Protein AF-A0A348ZL41-F1 (afdb_monomer_lite)

Secondary structure (DSSP, 8-state):
--HHHHHHHHHHHHGGGHHHHHHHHHHHHHHHHHHHHHHHHHHHHHHHH-STT---HHHHHHHHHHHHHHHHHHHHHHHHHHHHHHHHHHHHHHHHHHHHHHHHHTS-HHHHHTS-TTHHHHHHHHHHHHHHHHHHHHHHHHHHHHHHHHHHHHHHHHH-HHHHHHHHHHHHHHHHH-

Sequence (178 aa):
MSSKYALKRLGQRLKKYRVLLAISIILSLVFVVATLYVPKIIGDATDHIIGKGKVEFKEVTKTAIIILVVVILACFIQWIMGVINNKITYNLIRDIRQETFCKIQMLPISYIDRHSKGELISKIITDVDQLADGLLMGFTSFFSGIMTILLTLVFMVLINWKVALVVIVLTPLSIVIA

Radius of gyration: 24.42 Å; chains: 1; bounding box: 52×40×73 Å

Structure (mmCIF, N/CA/C/O backbone):
data_AF-A0A348ZL41-F1
#
_entry.id   AF-A0A348ZL41-F1
#
loop_
_atom_site.group_PDB
_atom_site.id
_atom_site.type_symbol
_atom_site.label_atom_id
_atom_site.label_alt_id
_atom_site.label_comp_id
_atom_site.label_asym_id
_atom_site.label_entity_id
_atom_site.label_seq_id
_atom_site.pdbx_PDB_ins_code
_atom_site.Cartn_x
_atom_site.Cartn_y
_atom_site.Cartn_z
_atom_site.occupancy
_atom_site.B_iso_or_equiv
_atom_site.auth_seq_id
_atom_site.auth_comp_id
_atom_site.auth_asym_id
_atom_site.auth_atom_id
_atom_site.pdbx_PDB_model_num
ATOM 1 N N . MET A 1 1 ? -23.450 -8.340 21.871 1.00 48.66 1 MET A N 1
ATOM 2 C CA . MET A 1 1 ? -24.056 -7.375 20.918 1.00 48.66 1 MET A CA 1
ATOM 3 C C . MET A 1 1 ? -23.734 -7.836 19.504 1.00 48.66 1 MET A C 1
ATOM 5 O O . MET A 1 1 ? -22.580 -8.129 19.238 1.00 48.66 1 MET A O 1
ATOM 9 N N . SER A 1 2 ? -24.733 -7.984 18.629 1.00 43.09 2 SER A N 1
ATOM 10 C CA . SER A 1 2 ? -24.558 -8.609 17.305 1.00 43.09 2 SER A CA 1
ATOM 11 C C . SER A 1 2 ? -23.552 -7.843 16.429 1.00 43.09 2 SER A C 1
ATOM 13 O O . SER A 1 2 ? -23.656 -6.622 16.289 1.00 43.09 2 SER A O 1
ATOM 15 N N . SER A 1 3 ? -22.596 -8.568 15.836 1.00 55.22 3 SER A N 1
ATOM 16 C CA . SER A 1 3 ? -21.462 -8.053 15.043 1.00 55.22 3 SER A CA 1
ATOM 17 C C . SER A 1 3 ? -21.880 -7.030 13.966 1.00 55.22 3 SER A C 1
ATOM 19 O O . SER A 1 3 ? -21.213 -6.019 13.743 1.00 55.22 3 SER A O 1
ATOM 21 N N . LYS A 1 4 ? -23.082 -7.192 13.391 1.00 56.84 4 LYS A N 1
ATOM 22 C CA . LYS A 1 4 ? -23.676 -6.256 12.416 1.00 56.84 4 LYS A CA 1
ATOM 23 C C . LYS A 1 4 ? -23.941 -4.850 12.977 1.00 56.84 4 LYS A C 1
ATOM 25 O O . LYS A 1 4 ? -23.796 -3.868 12.251 1.00 56.84 4 LYS A O 1
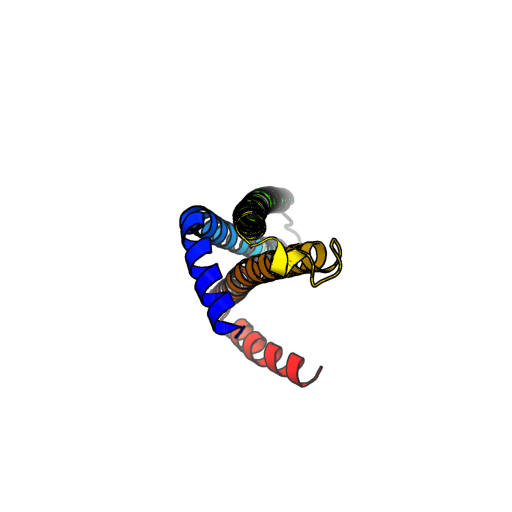ATOM 30 N N . TYR A 1 5 ? -24.313 -4.724 14.252 1.00 62.12 5 TYR A N 1
ATOM 31 C CA . TYR A 1 5 ? -24.563 -3.420 14.883 1.00 62.12 5 TYR A CA 1
ATOM 32 C C . TYR A 1 5 ? -23.260 -2.689 15.214 1.00 62.12 5 TYR A C 1
ATOM 34 O O . TYR A 1 5 ? -23.199 -1.471 15.048 1.00 62.12 5 TYR A O 1
ATOM 42 N N . ALA A 1 6 ? -22.215 -3.419 15.619 1.00 61.19 6 ALA A N 1
ATOM 43 C CA . ALA A 1 6 ? -20.882 -2.854 15.824 1.00 61.19 6 ALA A CA 1
ATOM 44 C C . ALA A 1 6 ? -20.310 -2.313 14.502 1.00 61.19 6 ALA A C 1
ATOM 46 O O . ALA A 1 6 ? -19.931 -1.144 14.436 1.00 61.19 6 ALA A O 1
ATOM 47 N N . LEU A 1 7 ? -20.390 -3.106 13.424 1.00 62.00 7 LEU A N 1
ATOM 48 C CA . LEU A 1 7 ? -19.988 -2.715 12.066 1.00 62.00 7 LEU A CA 1
ATOM 49 C C . LEU A 1 7 ? -20.736 -1.473 11.559 1.00 62.00 7 LEU A C 1
ATOM 51 O O . LEU A 1 7 ? -20.118 -0.531 11.069 1.00 62.00 7 LEU A O 1
ATOM 55 N N . LYS A 1 8 ? -22.066 -1.422 11.711 1.00 66.75 8 LYS A N 1
ATOM 56 C CA . LYS A 1 8 ? -22.875 -0.277 11.257 1.00 66.75 8 LYS A CA 1
ATOM 57 C C . LYS A 1 8 ? -22.553 1.006 12.034 1.00 66.75 8 LYS A C 1
ATOM 59 O O . LYS A 1 8 ? -22.516 2.089 11.448 1.00 66.75 8 LYS A O 1
ATOM 64 N N . ARG A 1 9 ? -22.298 0.892 13.341 1.00 65.06 9 ARG A N 1
ATOM 65 C CA . ARG A 1 9 ? -21.965 2.031 14.208 1.00 65.06 9 ARG A CA 1
ATOM 66 C C . ARG A 1 9 ? -20.543 2.538 13.952 1.00 65.06 9 ARG A C 1
ATOM 68 O O . ARG A 1 9 ? -20.351 3.747 13.894 1.00 65.06 9 ARG A O 1
ATOM 75 N N . LEU A 1 10 ? -19.584 1.642 13.710 1.00 64.38 10 LEU A N 1
ATOM 76 C CA . LEU A 1 10 ? -18.230 1.993 13.261 1.00 64.38 10 LEU A CA 1
ATOM 77 C C . LEU A 1 10 ? -18.239 2.623 11.867 1.00 64.38 10 LEU A C 1
ATOM 79 O O . LEU A 1 10 ? -17.616 3.662 11.672 1.00 64.38 10 LEU A O 1
ATOM 83 N N . GLY A 1 11 ? -19.030 2.094 10.930 1.00 64.12 11 GLY A N 1
ATOM 84 C CA . GLY A 1 11 ? -19.220 2.692 9.605 1.00 64.12 11 GLY A CA 1
ATOM 85 C C . GLY A 1 11 ? -19.751 4.130 9.667 1.00 64.12 11 GLY A C 1
ATOM 86 O O . GLY A 1 11 ? -19.292 5.000 8.931 1.00 64.12 11 GLY A O 1
ATOM 87 N N . GLN A 1 12 ? -20.660 4.430 10.602 1.00 68.81 12 GLN A N 1
ATOM 88 C CA . GLN A 1 12 ? -21.120 5.802 10.861 1.00 68.81 12 GLN A CA 1
ATOM 89 C C . GLN A 1 12 ? -20.068 6.701 11.537 1.00 68.81 12 GLN A C 1
ATOM 91 O O . GLN A 1 12 ? -20.195 7.918 11.453 1.00 68.81 12 GLN A O 1
ATOM 96 N N . ARG A 1 13 ? -19.020 6.150 12.161 1.00 64.00 13 ARG A N 1
ATOM 97 C CA . ARG A 1 13 ? -17.902 6.927 12.738 1.00 64.00 13 ARG A CA 1
ATOM 98 C C . ARG A 1 13 ? -16.772 7.153 11.751 1.00 64.00 13 ARG A C 1
ATOM 100 O O . ARG A 1 13 ? -16.271 8.269 11.647 1.00 64.00 13 ARG A O 1
ATOM 107 N N . LEU A 1 14 ? -16.473 6.150 10.928 1.00 65.00 14 LEU A N 1
ATOM 108 C CA . LEU A 1 14 ? -15.610 6.284 9.753 1.00 65.00 14 LEU A CA 1
ATOM 109 C C . LEU A 1 14 ? -16.137 7.364 8.800 1.00 65.00 14 LEU A C 1
ATOM 111 O O . LEU A 1 14 ? -15.352 8.035 8.135 1.00 65.00 14 LEU A O 1
ATOM 115 N N . LYS A 1 15 ? -17.455 7.632 8.807 1.00 65.81 15 LYS A N 1
ATOM 116 C CA . LYS A 1 15 ? -18.051 8.762 8.083 1.00 65.81 15 LYS A CA 1
ATOM 117 C C . LYS A 1 15 ? -17.415 10.124 8.407 1.00 65.81 15 LYS A C 1
ATOM 119 O O . LYS A 1 15 ? -17.396 10.962 7.507 1.00 65.81 15 LYS A O 1
ATOM 124 N N . LYS A 1 16 ? -16.908 10.342 9.627 1.00 69.31 16 LYS A N 1
ATOM 125 C CA . LYS A 1 16 ? -16.202 11.571 10.049 1.00 69.31 16 LYS A CA 1
ATOM 126 C C . LYS A 1 16 ? -14.799 11.669 9.431 1.00 69.31 16 LYS A C 1
ATOM 128 O O . LYS A 1 16 ? -14.333 12.764 9.148 1.00 69.31 16 LYS A O 1
ATOM 133 N N . TYR A 1 17 ? -14.178 10.526 9.129 1.00 68.50 17 TYR A N 1
ATOM 134 C CA . TYR A 1 17 ? -12.848 10.405 8.517 1.00 68.50 17 TYR A CA 1
ATOM 135 C C . TYR A 1 17 ? -12.903 10.071 7.016 1.00 68.50 17 TYR A C 1
ATOM 137 O O . TYR A 1 17 ? -11.889 9.706 6.426 1.00 68.50 17 TYR A O 1
ATOM 145 N N . ARG A 1 18 ? -14.071 10.229 6.369 1.00 70.56 18 ARG A N 1
ATOM 146 C CA . ARG A 1 18 ? -14.287 9.918 4.942 1.00 70.56 18 ARG A CA 1
ATOM 147 C C . ARG A 1 18 ? -13.286 10.585 4.006 1.00 70.56 18 ARG A C 1
ATOM 149 O O . ARG A 1 18 ? -12.896 9.970 3.024 1.00 70.56 18 ARG A O 1
ATOM 156 N N . VAL A 1 19 ? -12.858 11.806 4.324 1.00 73.62 19 VAL A N 1
ATOM 157 C CA . VAL A 1 19 ? -11.864 12.540 3.528 1.00 73.62 19 VAL A CA 1
ATOM 158 C C . VAL A 1 19 ? -10.491 11.873 3.621 1.00 73.62 19 VAL A C 1
ATOM 160 O O . VAL A 1 19 ? -9.870 11.630 2.595 1.00 73.62 19 VAL A O 1
ATOM 163 N N . LEU A 1 20 ? -10.039 11.499 4.824 1.00 71.69 20 LEU A N 1
ATOM 164 C CA . LEU A 1 20 ? -8.755 10.810 4.982 1.00 71.69 20 LEU A CA 1
ATOM 165 C C . LEU A 1 20 ? -8.783 9.399 4.379 1.00 71.69 20 LEU A C 1
ATOM 167 O O . LEU A 1 20 ? -7.799 8.983 3.777 1.00 71.69 20 LEU A O 1
ATOM 171 N N . LEU A 1 21 ? -9.909 8.686 4.490 1.00 72.75 21 LEU A N 1
ATOM 172 C CA . LEU A 1 21 ? -10.094 7.391 3.829 1.00 72.75 21 LEU A CA 1
ATOM 173 C C . LEU A 1 21 ? -10.044 7.526 2.304 1.00 72.75 21 LEU A C 1
ATOM 175 O O . LEU A 1 21 ? -9.347 6.757 1.656 1.00 72.75 21 LEU A O 1
ATOM 179 N N . ALA A 1 22 ? -10.728 8.520 1.731 1.00 78.38 22 ALA A N 1
ATOM 180 C CA . ALA A 1 22 ? -10.678 8.779 0.294 1.00 78.38 22 ALA A CA 1
ATOM 181 C C . ALA A 1 22 ? -9.254 9.121 -0.174 1.00 78.38 22 ALA A C 1
ATOM 183 O O . ALA A 1 22 ? -8.805 8.587 -1.182 1.00 78.38 22 ALA A O 1
ATOM 184 N N . ILE A 1 23 ? -8.517 9.941 0.585 1.00 80.69 23 ILE A N 1
ATOM 185 C CA . ILE A 1 23 ? -7.110 10.251 0.290 1.00 80.69 23 ILE A CA 1
ATOM 186 C C . ILE A 1 23 ? -6.250 8.983 0.344 1.00 80.69 23 ILE A C 1
ATOM 188 O O . ILE A 1 23 ? -5.447 8.769 -0.556 1.00 80.69 23 ILE A O 1
ATOM 192 N N . SER A 1 24 ? -6.431 8.130 1.356 1.00 77.50 24 SER A N 1
ATOM 193 C CA . SER A 1 24 ? -5.694 6.864 1.480 1.00 77.50 24 SER A CA 1
ATOM 194 C C . SER A 1 24 ? -5.973 5.918 0.306 1.00 77.50 24 SER A C 1
ATOM 196 O O . SER A 1 24 ? -5.049 5.332 -0.246 1.00 77.50 24 SER A O 1
ATOM 198 N N . ILE A 1 25 ? -7.228 5.843 -0.148 1.00 79.50 25 ILE A N 1
ATOM 199 C CA . ILE A 1 25 ? -7.630 5.061 -1.327 1.00 79.50 25 ILE A CA 1
ATOM 200 C C . ILE A 1 25 ? -7.001 5.609 -2.612 1.00 79.50 25 ILE A C 1
ATOM 202 O O . ILE A 1 25 ? -6.544 4.845 -3.456 1.00 79.50 25 ILE A O 1
ATOM 206 N N . ILE A 1 26 ? -6.972 6.930 -2.784 1.00 84.00 26 ILE A N 1
ATOM 207 C CA . ILE A 1 26 ? -6.327 7.545 -3.949 1.00 84.00 26 ILE A CA 1
ATOM 208 C C . ILE A 1 26 ? -4.820 7.275 -3.907 1.00 84.00 26 ILE A C 1
ATOM 210 O O . ILE A 1 26 ? -4.243 6.887 -4.920 1.00 84.00 26 ILE A O 1
ATOM 214 N N . LEU A 1 27 ? -4.184 7.417 -2.740 1.00 81.56 27 LEU A N 1
ATOM 215 C CA . LEU A 1 27 ? -2.765 7.105 -2.573 1.00 81.56 27 LEU A CA 1
ATOM 216 C C . LEU A 1 27 ? -2.459 5.634 -2.847 1.00 81.56 27 LEU A C 1
ATOM 218 O O . LEU A 1 27 ? -1.454 5.351 -3.493 1.00 81.56 27 LEU A O 1
ATOM 222 N N . SER A 1 28 ? -3.311 4.710 -2.396 1.00 81.50 28 SER A N 1
ATOM 223 C CA . SER A 1 28 ? -3.121 3.282 -2.654 1.00 81.50 28 SER A CA 1
ATOM 224 C C . SER A 1 28 ? -3.221 2.973 -4.144 1.00 81.50 28 SER A C 1
ATOM 226 O O . SER A 1 28 ? -2.412 2.209 -4.661 1.00 81.50 28 SER A O 1
ATOM 228 N N . LEU A 1 29 ? -4.129 3.640 -4.858 1.00 84.00 29 LEU A N 1
ATOM 229 C CA . LEU A 1 29 ? -4.250 3.545 -6.309 1.00 84.00 29 LEU A CA 1
ATOM 230 C C . LEU A 1 29 ? -2.948 3.989 -6.995 1.00 84.00 29 LEU A C 1
A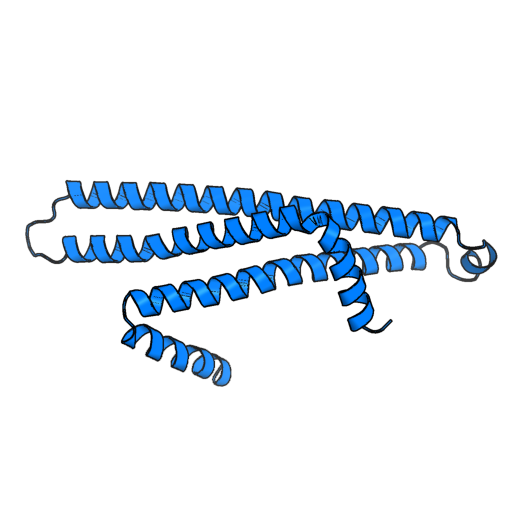TOM 232 O O . LEU A 1 29 ? -2.376 3.231 -7.776 1.00 84.00 29 LEU A O 1
ATOM 236 N N . VAL A 1 30 ? -2.436 5.179 -6.660 1.00 85.19 30 VAL A N 1
ATOM 237 C CA . VAL A 1 30 ? -1.181 5.697 -7.237 1.00 85.19 30 VAL A CA 1
ATOM 238 C C . VAL A 1 30 ? 0.004 4.796 -6.882 1.00 85.19 30 VAL A C 1
ATOM 240 O O . VAL A 1 30 ? 0.836 4.516 -7.741 1.00 85.19 30 VAL A O 1
ATOM 243 N N . PHE A 1 31 ? 0.066 4.298 -5.645 1.00 85.88 31 PHE A N 1
ATOM 244 C CA . PHE A 1 31 ? 1.105 3.374 -5.200 1.00 85.88 31 PHE A CA 1
ATOM 245 C C . PHE A 1 31 ? 1.101 2.075 -6.009 1.00 85.88 31 PHE A C 1
ATOM 247 O O . PHE A 1 31 ? 2.142 1.678 -6.522 1.00 85.88 31 PHE A O 1
ATOM 254 N N . VAL A 1 32 ? -0.061 1.433 -6.162 1.00 83.50 32 VAL A N 1
ATOM 255 C CA . VAL A 1 32 ? -0.191 0.179 -6.917 1.00 83.50 32 VAL A CA 1
ATOM 256 C C . VAL A 1 32 ? 0.163 0.387 -8.391 1.00 83.50 32 VAL A C 1
ATOM 258 O O . VAL A 1 32 ? 0.856 -0.435 -8.981 1.00 83.50 32 VAL A O 1
ATOM 261 N N . VAL A 1 33 ? -0.250 1.506 -8.992 1.00 84.19 33 VAL A N 1
ATOM 262 C CA . VAL A 1 33 ? 0.152 1.847 -10.366 1.00 84.19 33 VAL A CA 1
ATOM 263 C C . VAL A 1 33 ? 1.668 2.024 -10.465 1.00 84.19 33 VAL A C 1
ATOM 265 O O . VAL A 1 33 ? 2.279 1.492 -11.387 1.00 84.19 33 VAL A O 1
ATOM 268 N N . ALA A 1 34 ? 2.289 2.729 -9.515 1.00 83.12 34 ALA A N 1
ATOM 269 C CA . ALA A 1 34 ? 3.734 2.946 -9.504 1.00 83.12 34 ALA A CA 1
ATOM 270 C C . ALA A 1 34 ? 4.513 1.629 -9.366 1.00 83.12 34 ALA A C 1
ATOM 272 O O . ALA A 1 34 ? 5.489 1.419 -10.086 1.00 83.12 34 ALA A O 1
ATOM 273 N N . THR A 1 35 ? 4.067 0.714 -8.499 1.00 81.19 35 THR A N 1
ATOM 274 C CA . THR A 1 35 ? 4.720 -0.590 -8.315 1.00 81.19 35 THR A CA 1
ATOM 275 C C . THR A 1 35 ? 4.513 -1.525 -9.503 1.00 81.19 35 THR A C 1
ATOM 277 O O . THR A 1 35 ? 5.432 -2.268 -9.836 1.00 81.19 35 THR A O 1
ATOM 280 N N . LEU A 1 36 ? 3.370 -1.455 -10.194 1.00 82.69 36 LEU A N 1
ATOM 281 C CA . LEU A 1 36 ? 3.118 -2.197 -11.439 1.00 82.69 36 LEU 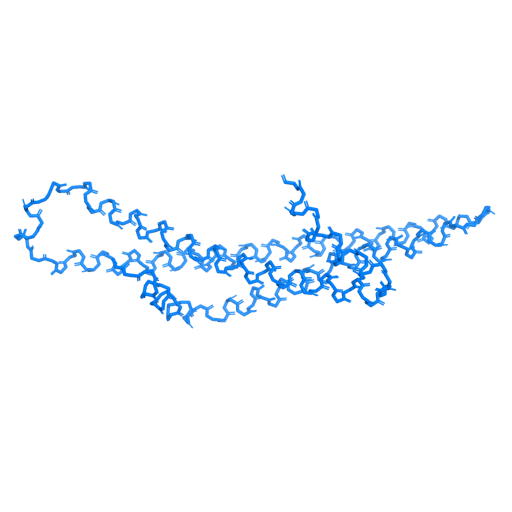A CA 1
ATOM 282 C C . LEU A 1 36 ? 3.873 -1.622 -12.645 1.00 82.69 36 LEU A C 1
ATOM 284 O O . LEU A 1 36 ? 4.144 -2.341 -13.606 1.00 82.69 36 LEU A O 1
ATOM 288 N N . TYR A 1 37 ? 4.256 -0.347 -12.603 1.00 81.38 37 TYR A N 1
ATOM 289 C CA . TYR A 1 37 ? 5.048 0.275 -13.662 1.00 81.38 37 TYR A CA 1
ATOM 290 C C . TYR A 1 37 ? 6.499 -0.235 -13.684 1.00 81.38 37 TYR A C 1
ATOM 292 O O . TYR A 1 37 ? 7.093 -0.363 -14.753 1.00 81.38 37 TYR A O 1
ATOM 300 N N . VAL A 1 38 ? 7.054 -0.595 -12.520 1.00 77.31 38 VAL A N 1
ATOM 301 C CA . VAL A 1 38 ? 8.414 -1.146 -12.381 1.00 77.31 38 VAL A CA 1
ATOM 302 C C . VAL A 1 38 ? 8.641 -2.403 -13.242 1.00 77.31 38 VAL A C 1
ATOM 304 O O . VAL A 1 38 ? 9.556 -2.377 -14.064 1.00 77.31 38 VAL A O 1
ATOM 307 N N . PRO A 1 39 ? 7.839 -3.485 -13.139 1.00 77.00 39 PRO A N 1
ATOM 308 C CA . PRO A 1 39 ? 8.036 -4.682 -13.957 1.00 77.00 39 PRO A CA 1
ATOM 309 C C . PRO A 1 39 ? 7.833 -4.430 -15.454 1.00 77.00 39 PRO A C 1
ATOM 311 O O . PRO A 1 39 ? 8.489 -5.085 -16.259 1.00 77.00 39 PRO A O 1
ATOM 314 N N . LYS A 1 40 ? 7.001 -3.452 -15.845 1.00 79.00 40 LYS A N 1
ATOM 315 C CA . LYS A 1 40 ? 6.881 -3.041 -17.251 1.00 79.00 40 LYS A CA 1
ATOM 316 C C . LYS A 1 40 ? 8.188 -2.431 -17.769 1.00 79.00 40 LYS A C 1
ATOM 318 O O . LYS A 1 40 ? 8.677 -2.865 -18.804 1.00 79.00 40 LYS A O 1
ATOM 323 N N . ILE A 1 41 ? 8.783 -1.494 -17.022 1.00 73.94 41 ILE A N 1
ATOM 324 C CA . ILE A 1 41 ? 10.076 -0.889 -17.390 1.00 73.94 41 ILE A CA 1
ATOM 325 C C . ILE A 1 41 ? 11.181 -1.952 -17.440 1.00 73.94 41 ILE A C 1
ATOM 327 O O . ILE A 1 41 ? 12.048 -1.894 -18.303 1.00 73.94 41 ILE A O 1
ATOM 331 N N . ILE A 1 42 ? 11.158 -2.930 -16.529 1.00 75.31 42 ILE A N 1
ATOM 332 C CA . ILE A 1 42 ? 12.114 -4.047 -16.542 1.00 75.31 42 ILE A CA 1
ATOM 333 C C . ILE A 1 42 ? 11.934 -4.909 -17.801 1.00 75.31 42 ILE A C 1
ATOM 335 O O . ILE A 1 42 ? 12.933 -5.308 -18.399 1.00 75.31 42 ILE A O 1
ATOM 339 N N . GLY A 1 43 ? 10.693 -5.168 -18.226 1.00 71.81 43 GLY A N 1
ATOM 340 C CA . GLY A 1 43 ? 10.399 -5.824 -19.504 1.00 71.81 43 GLY A CA 1
ATOM 341 C C . GLY A 1 43 ? 11.004 -5.062 -20.683 1.00 71.81 43 GLY A C 1
ATOM 342 O O . GLY A 1 43 ? 11.831 -5.618 -21.403 1.00 71.81 43 GLY A O 1
ATOM 343 N N . ASP A 1 44 ? 10.704 -3.763 -20.787 1.00 71.31 44 ASP A N 1
ATOM 344 C CA . ASP A 1 44 ? 11.244 -2.891 -21.838 1.00 71.31 44 ASP A CA 1
ATOM 345 C C . ASP A 1 44 ? 12.788 -2.845 -21.802 1.00 71.31 44 ASP A C 1
ATOM 347 O O . ASP A 1 44 ? 13.446 -2.860 -22.841 1.00 71.31 44 ASP A O 1
ATOM 351 N N . ALA A 1 45 ? 13.398 -2.825 -20.610 1.00 67.81 45 ALA A N 1
ATOM 352 C CA . ALA A 1 45 ? 14.852 -2.859 -20.440 1.00 67.81 45 ALA A CA 1
ATOM 353 C C . ALA A 1 45 ? 15.461 -4.175 -20.937 1.00 67.81 45 ALA A C 1
ATOM 355 O O . ALA A 1 45 ? 16.539 -4.179 -21.530 1.00 67.81 45 ALA A O 1
ATOM 356 N N . THR A 1 46 ? 14.774 -5.290 -20.688 1.00 67.38 46 THR A N 1
ATOM 357 C CA . THR A 1 46 ? 15.223 -6.624 -21.093 1.00 67.38 46 THR A CA 1
ATOM 358 C C . THR A 1 46 ? 15.173 -6.756 -22.613 1.00 67.38 46 THR A C 1
ATOM 360 O O . THR A 1 46 ? 16.143 -7.226 -23.203 1.00 67.38 46 THR A O 1
ATOM 363 N N . ASP A 1 47 ? 14.127 -6.242 -23.261 1.00 68.50 47 ASP A N 1
ATOM 364 C CA . ASP A 1 47 ? 14.007 -6.244 -24.724 1.00 68.50 47 ASP A CA 1
ATOM 365 C C . ASP A 1 47 ? 15.128 -5.445 -25.414 1.00 68.50 47 ASP A C 1
ATOM 367 O O . ASP A 1 47 ? 15.631 -5.863 -26.456 1.00 68.50 47 ASP A O 1
ATOM 371 N N . HIS A 1 48 ? 15.617 -4.361 -24.798 1.00 63.00 48 HIS A N 1
ATOM 372 C CA . HIS A 1 48 ? 16.777 -3.605 -25.298 1.00 63.00 48 HIS A CA 1
ATOM 373 C C . HIS A 1 48 ? 18.130 -4.314 -25.087 1.00 63.00 48 HIS A C 1
ATOM 375 O O . HIS A 1 48 ? 19.125 -3.939 -25.710 1.00 63.00 48 HIS A O 1
ATOM 381 N N . ILE A 1 49 ? 18.194 -5.332 -24.223 1.00 62.28 49 ILE A N 1
ATOM 382 C CA . ILE A 1 49 ? 19.408 -6.120 -23.944 1.00 62.28 49 ILE A CA 1
ATOM 383 C C . ILE A 1 49 ? 19.447 -7.403 -24.798 1.00 62.28 49 ILE A C 1
ATOM 385 O O . ILE A 1 49 ? 20.522 -7.974 -25.011 1.00 62.28 49 ILE A O 1
ATOM 389 N N . ILE A 1 50 ? 18.309 -7.846 -25.352 1.00 55.69 50 ILE A N 1
ATOM 390 C CA . ILE A 1 50 ? 18.207 -9.036 -26.212 1.00 55.69 50 ILE A CA 1
ATOM 391 C C . ILE A 1 50 ? 18.683 -8.694 -27.638 1.00 55.69 50 ILE A C 1
ATOM 393 O O . ILE A 1 50 ? 17.936 -8.618 -28.606 1.00 55.69 50 ILE A O 1
ATOM 397 N N . GLY A 1 51 ? 19.994 -8.498 -27.772 1.00 56.62 51 GLY A N 1
ATOM 398 C CA . GLY A 1 51 ? 20.686 -8.330 -29.045 1.00 56.62 51 GLY A CA 1
ATOM 399 C C . GLY A 1 51 ? 22.186 -8.543 -28.861 1.00 56.62 51 GLY A C 1
ATOM 400 O O . GLY A 1 51 ? 22.870 -7.707 -28.271 1.00 56.62 51 GLY A O 1
ATOM 401 N N . LYS A 1 52 ? 22.722 -9.673 -29.350 1.00 46.22 52 LYS A N 1
ATOM 402 C CA . LYS A 1 52 ? 24.161 -9.987 -29.264 1.00 46.22 52 LYS A CA 1
ATOM 403 C C . LYS A 1 52 ? 24.992 -8.839 -29.865 1.00 46.22 52 LYS A C 1
ATOM 405 O O . LYS A 1 52 ? 25.001 -8.658 -31.077 1.00 46.22 52 LYS A O 1
ATOM 410 N N . GLY A 1 53 ? 25.720 -8.104 -29.018 1.00 56.03 53 GLY A N 1
ATOM 411 C CA . GLY A 1 53 ? 26.806 -7.203 -29.430 1.00 56.03 53 GLY A CA 1
ATOM 412 C C . GLY A 1 53 ? 26.510 -5.699 -29.486 1.00 56.03 53 GLY A C 1
ATOM 413 O O . GLY A 1 53 ? 27.409 -4.949 -29.852 1.00 56.03 53 GLY A O 1
ATOM 414 N N . LYS A 1 54 ? 25.316 -5.226 -29.099 1.00 55.66 54 LYS A N 1
ATOM 415 C CA . LYS A 1 54 ? 25.010 -3.781 -28.987 1.00 55.66 54 LYS A CA 1
ATOM 416 C C . LYS A 1 54 ? 24.351 -3.439 -27.652 1.00 55.66 54 LYS A C 1
ATOM 418 O O . LYS A 1 54 ? 23.276 -2.855 -27.609 1.00 55.66 54 LYS A O 1
ATOM 423 N N . VAL A 1 55 ? 24.993 -3.820 -26.549 1.00 57.66 55 VAL A N 1
ATOM 424 C CA . VAL A 1 55 ? 24.571 -3.332 -25.232 1.00 57.66 55 VAL A CA 1
ATOM 425 C C . VAL A 1 55 ? 24.926 -1.850 -25.164 1.00 57.66 55 VAL A C 1
ATOM 427 O O . VAL A 1 55 ? 26.066 -1.478 -24.884 1.00 57.66 55 VAL A O 1
ATOM 430 N N . GLU A 1 56 ? 23.958 -0.987 -25.451 1.00 62.78 56 GLU A N 1
ATOM 431 C CA . GLU A 1 56 ? 24.087 0.437 -25.179 1.00 62.78 56 GLU A CA 1
ATOM 432 C C . GLU A 1 56 ? 24.004 0.647 -23.663 1.00 62.78 56 GLU A C 1
ATOM 434 O O . GLU A 1 56 ? 22.946 0.921 -23.100 1.00 62.78 56 GLU A O 1
ATOM 439 N N . PHE A 1 57 ? 25.147 0.519 -22.976 1.00 68.81 57 PHE A N 1
ATOM 440 C CA . PHE A 1 57 ? 25.274 0.726 -21.525 1.00 68.81 57 PHE A CA 1
ATOM 441 C C . PHE A 1 57 ? 24.642 2.045 -21.053 1.00 68.81 57 PHE A C 1
ATOM 443 O O . PHE A 1 57 ? 24.185 2.145 -19.914 1.00 68.81 57 PHE A O 1
ATOM 450 N N . LYS A 1 58 ? 24.575 3.052 -21.932 1.00 73.00 58 LYS A N 1
ATOM 451 C CA . LYS A 1 58 ? 23.934 4.343 -21.675 1.00 73.00 58 LYS A CA 1
ATOM 452 C C . LYS A 1 58 ? 22.410 4.231 -21.532 1.00 73.00 58 LYS A C 1
ATOM 454 O O . LYS A 1 58 ? 21.868 4.781 -20.575 1.00 73.00 58 LYS A O 1
ATOM 459 N N . GLU A 1 59 ? 21.734 3.485 -22.405 1.00 70.88 59 GLU A N 1
ATOM 460 C CA . GLU A 1 59 ? 20.280 3.265 -22.333 1.00 70.88 59 GLU A CA 1
ATOM 461 C C . GLU A 1 59 ? 19.906 2.338 -21.168 1.00 70.88 59 GLU A C 1
ATOM 463 O O . GLU A 1 59 ? 18.933 2.593 -20.456 1.00 70.88 59 GLU A O 1
ATOM 468 N N . VAL A 1 60 ? 20.739 1.335 -20.871 1.00 74.56 60 VAL A N 1
ATOM 469 C CA . VAL A 1 60 ? 20.556 0.472 -19.690 1.00 74.56 60 VAL A CA 1
ATOM 470 C C . VAL A 1 60 ? 20.693 1.277 -18.393 1.00 74.56 60 VAL A C 1
ATOM 472 O O . VAL A 1 60 ? 19.837 1.185 -17.514 1.00 74.56 60 VAL A O 1
ATOM 475 N N . THR A 1 61 ? 21.722 2.124 -18.281 1.00 77.62 61 THR A N 1
ATOM 476 C CA . THR A 1 61 ? 21.935 2.970 -17.092 1.00 77.62 61 THR A CA 1
ATOM 477 C C . THR A 1 61 ? 20.807 3.988 -16.926 1.00 77.62 61 THR A C 1
ATOM 479 O O . THR A 1 61 ? 20.309 4.189 -15.821 1.00 77.62 61 THR A O 1
ATOM 482 N N . LYS A 1 62 ? 20.344 4.600 -18.023 1.00 80.88 62 LYS A N 1
ATOM 483 C CA . LYS A 1 62 ? 19.197 5.518 -18.017 1.00 80.88 62 LYS A CA 1
ATOM 484 C C . LYS A 1 62 ? 17.921 4.819 -17.545 1.00 80.88 62 LYS A C 1
ATOM 486 O O . LYS A 1 62 ? 17.212 5.358 -16.699 1.00 80.88 62 LYS A O 1
ATOM 491 N N . THR A 1 63 ? 17.663 3.608 -18.031 1.00 79.44 63 THR A N 1
ATOM 492 C CA . THR A 1 63 ? 16.501 2.809 -17.622 1.00 79.44 63 THR A CA 1
ATOM 493 C C . THR A 1 63 ? 16.589 2.401 -16.150 1.00 79.44 63 THR A C 1
ATOM 495 O O . THR A 1 63 ? 15.609 2.525 -15.417 1.00 79.44 63 THR A O 1
ATOM 498 N N . ALA A 1 64 ? 17.778 2.027 -15.670 1.00 81.06 64 ALA A N 1
ATOM 499 C CA . ALA A 1 64 ? 18.023 1.744 -14.257 1.00 81.06 64 ALA A CA 1
ATOM 500 C C . ALA A 1 64 ? 17.779 2.971 -13.356 1.00 81.06 64 ALA A C 1
ATOM 502 O O . ALA A 1 64 ? 17.161 2.842 -12.301 1.00 81.06 64 ALA A O 1
ATOM 503 N N . ILE A 1 65 ? 18.196 4.169 -13.783 1.00 85.56 65 ILE A N 1
ATOM 504 C CA . ILE A 1 65 ? 17.916 5.423 -13.063 1.00 85.56 65 ILE A CA 1
ATOM 505 C C . ILE A 1 65 ? 16.408 5.701 -13.023 1.00 85.56 65 ILE A C 1
ATOM 507 O O . ILE A 1 65 ? 15.890 6.076 -11.974 1.00 85.56 65 ILE A O 1
ATOM 511 N N . ILE A 1 66 ? 15.683 5.483 -14.127 1.00 85.06 66 ILE A N 1
ATOM 512 C CA . ILE A 1 66 ? 14.219 5.643 -14.162 1.00 85.06 66 ILE A CA 1
ATOM 513 C C . ILE A 1 66 ? 13.552 4.693 -13.162 1.00 85.06 66 ILE A C 1
ATOM 515 O O . ILE A 1 66 ? 12.718 5.138 -12.375 1.00 85.06 66 ILE A O 1
ATOM 519 N N . ILE A 1 67 ? 13.947 3.415 -13.140 1.00 84.75 67 ILE A N 1
ATOM 520 C CA . ILE A 1 67 ? 13.444 2.441 -12.159 1.00 84.75 67 ILE A CA 1
ATOM 521 C C . ILE A 1 67 ? 13.721 2.934 -10.737 1.00 84.75 67 ILE A C 1
ATOM 523 O O . ILE A 1 67 ? 12.814 2.942 -9.907 1.00 84.75 67 ILE A O 1
ATOM 527 N N . LEU A 1 68 ? 14.945 3.389 -10.460 1.00 86.50 68 LEU A N 1
ATOM 528 C CA . LEU A 1 68 ? 15.334 3.885 -9.142 1.00 86.50 68 LEU A CA 1
ATOM 529 C C . LEU A 1 68 ? 14.463 5.072 -8.700 1.00 86.50 68 LEU A C 1
ATOM 531 O O . LEU A 1 68 ? 13.963 5.076 -7.577 1.00 86.50 68 LEU A O 1
ATOM 535 N N . VAL A 1 69 ? 14.210 6.039 -9.586 1.00 88.81 69 VAL A N 1
ATOM 536 C CA . VAL A 1 69 ? 13.331 7.187 -9.303 1.00 88.81 69 VAL A CA 1
ATOM 537 C C . VAL A 1 69 ? 11.891 6.739 -9.039 1.00 88.81 69 VAL A C 1
ATOM 539 O O . VAL A 1 69 ? 11.281 7.195 -8.071 1.00 88.81 69 VAL A O 1
ATOM 542 N N . VAL A 1 70 ? 11.350 5.825 -9.852 1.00 87.25 70 VAL A N 1
ATOM 543 C CA . VAL A 1 70 ? 9.986 5.294 -9.677 1.00 87.25 70 VAL A CA 1
ATOM 544 C C . VAL A 1 70 ? 9.853 4.548 -8.349 1.00 87.25 70 VAL A C 1
ATOM 546 O O . VAL A 1 70 ? 8.873 4.748 -7.634 1.00 87.25 70 VAL A O 1
ATOM 549 N N . VAL A 1 71 ? 10.845 3.736 -7.979 1.00 86.94 71 VAL A N 1
ATOM 550 C CA . VAL A 1 71 ? 10.855 2.994 -6.709 1.00 86.94 71 VAL A CA 1
ATOM 551 C C . VAL A 1 71 ? 10.943 3.943 -5.516 1.00 86.94 71 VAL A C 1
ATOM 553 O O . VAL A 1 71 ? 10.186 3.785 -4.562 1.00 86.94 71 VAL A O 1
ATOM 556 N N . ILE A 1 72 ? 11.806 4.961 -5.568 1.00 90.69 72 ILE A N 1
ATOM 557 C CA . ILE A 1 72 ? 11.897 5.974 -4.504 1.00 90.69 72 ILE A CA 1
ATOM 558 C C . ILE A 1 72 ? 10.556 6.698 -4.338 1.00 90.69 72 ILE A C 1
ATOM 560 O O . ILE A 1 72 ? 10.083 6.876 -3.214 1.00 90.69 72 ILE A O 1
ATOM 564 N N . LEU A 1 73 ? 9.914 7.072 -5.446 1.00 90.00 73 LEU A N 1
ATOM 565 C CA . LEU A 1 73 ? 8.605 7.718 -5.432 1.00 90.00 73 LEU A CA 1
ATOM 566 C C . LEU A 1 73 ? 7.521 6.786 -4.866 1.00 90.00 73 LEU A C 1
ATOM 568 O O . LEU A 1 73 ? 6.718 7.220 -4.041 1.00 90.00 73 LEU A O 1
ATOM 572 N N . ALA A 1 74 ? 7.534 5.501 -5.226 1.00 88.06 74 ALA A N 1
ATOM 573 C CA . ALA A 1 74 ? 6.632 4.501 -4.658 1.00 88.06 74 ALA A CA 1
ATOM 574 C C . ALA A 1 74 ? 6.834 4.343 -3.139 1.00 88.06 74 ALA A C 1
ATOM 576 O O . ALA A 1 74 ? 5.857 4.378 -2.392 1.00 88.06 74 ALA A O 1
ATOM 577 N N . CYS A 1 75 ? 8.082 4.258 -2.666 1.00 88.50 75 CYS A N 1
ATOM 578 C CA . CYS A 1 75 ? 8.410 4.223 -1.237 1.00 88.50 75 CYS A CA 1
ATOM 579 C C . CYS A 1 75 ? 7.904 5.470 -0.501 1.00 88.50 75 CYS A C 1
ATOM 581 O O . CYS A 1 75 ? 7.343 5.369 0.591 1.00 88.50 75 CYS A O 1
ATOM 583 N N . PHE A 1 76 ? 8.057 6.651 -1.102 1.00 91.19 76 PHE A N 1
ATOM 584 C CA . PHE A 1 76 ? 7.572 7.899 -0.520 1.00 91.19 76 PHE A CA 1
ATOM 585 C C . PHE A 1 76 ? 6.040 7.925 -0.405 1.00 91.19 76 PHE A C 1
ATOM 587 O O . PHE A 1 76 ? 5.503 8.277 0.648 1.00 91.19 76 PHE A O 1
ATOM 594 N N . ILE A 1 77 ? 5.323 7.481 -1.444 1.00 86.88 77 ILE A N 1
ATOM 595 C CA . ILE A 1 77 ? 3.858 7.352 -1.413 1.00 86.88 77 ILE A CA 1
ATOM 596 C C . ILE A 1 77 ? 3.428 6.346 -0.344 1.00 86.88 77 ILE A C 1
ATOM 598 O O . ILE A 1 77 ? 2.510 6.631 0.427 1.00 86.88 77 ILE A O 1
ATOM 602 N N . GLN A 1 78 ? 4.098 5.195 -0.262 1.00 86.00 78 GLN A N 1
ATOM 603 C CA . GLN A 1 78 ? 3.817 4.177 0.748 1.00 86.00 78 GLN A CA 1
ATOM 604 C C . GLN A 1 78 ? 3.976 4.737 2.163 1.00 86.00 78 GLN A C 1
ATOM 606 O O . GLN A 1 78 ? 3.134 4.490 3.028 1.00 86.00 78 GLN A O 1
ATOM 611 N N . TRP A 1 79 ? 5.024 5.530 2.392 1.00 88.00 79 TRP A N 1
ATOM 612 C CA . TRP A 1 79 ? 5.264 6.177 3.674 1.00 88.00 79 TRP A CA 1
ATOM 613 C C . TRP A 1 79 ? 4.154 7.174 4.032 1.00 88.00 79 TRP A C 1
ATOM 615 O O . TRP A 1 79 ? 3.587 7.085 5.123 1.00 88.00 79 TRP A O 1
ATOM 625 N N . ILE A 1 80 ? 3.765 8.060 3.106 1.00 87.62 80 ILE A N 1
ATOM 626 C CA . ILE A 1 80 ? 2.653 9.003 3.325 1.00 87.62 80 ILE A CA 1
ATOM 627 C C . ILE A 1 80 ? 1.350 8.248 3.607 1.00 87.62 80 ILE A C 1
ATOM 629 O O . ILE A 1 80 ? 0.619 8.600 4.536 1.00 87.62 80 ILE A O 1
ATOM 633 N N . MET A 1 81 ? 1.065 7.191 2.844 1.00 82.31 81 MET A N 1
ATOM 634 C CA . MET A 1 81 ? -0.123 6.361 3.040 1.00 82.31 81 MET A CA 1
ATOM 635 C C . MET A 1 81 ? -0.136 5.734 4.440 1.00 82.31 81 MET A C 1
ATOM 637 O O . MET A 1 81 ? -1.164 5.758 5.117 1.00 82.31 81 MET A O 1
ATOM 641 N N . GLY A 1 82 ? 1.017 5.248 4.911 1.00 81.81 82 GLY A N 1
ATOM 642 C CA . GLY A 1 82 ? 1.194 4.746 6.273 1.00 81.81 82 GLY A CA 1
ATOM 643 C C . GLY A 1 82 ? 0.904 5.807 7.338 1.00 81.81 82 GLY A C 1
ATOM 644 O O . GLY A 1 82 ? 0.146 5.551 8.272 1.00 81.81 82 GLY A O 1
ATOM 645 N N . VAL A 1 83 ? 1.431 7.025 7.175 1.00 85.44 83 VAL A N 1
ATOM 646 C CA . VAL A 1 83 ? 1.182 8.144 8.104 1.00 85.44 83 VAL A CA 1
ATOM 647 C C . VAL A 1 83 ? -0.304 8.515 8.152 1.00 85.44 83 VAL A C 1
ATOM 649 O O . VAL A 1 83 ? -0.854 8.715 9.237 1.00 85.44 83 VAL A O 1
ATOM 652 N N . ILE A 1 84 ? -0.975 8.582 6.999 1.00 81.19 84 ILE A N 1
ATOM 653 C CA . ILE A 1 84 ? -2.409 8.891 6.919 1.00 81.19 84 ILE A CA 1
ATOM 654 C C . ILE A 1 84 ? -3.232 7.799 7.602 1.00 81.19 84 ILE A C 1
ATOM 656 O O . ILE A 1 84 ? -4.074 8.121 8.441 1.00 81.19 84 ILE A O 1
ATOM 660 N N . ASN A 1 85 ? -2.962 6.527 7.300 1.00 78.88 85 ASN A N 1
ATOM 661 C CA . ASN A 1 85 ? -3.660 5.401 7.919 1.00 78.88 85 ASN A CA 1
ATOM 662 C C . ASN A 1 85 ? -3.471 5.395 9.439 1.00 78.88 85 ASN A C 1
ATOM 664 O O . ASN A 1 85 ? -4.456 5.330 10.170 1.00 78.88 85 ASN A O 1
ATOM 668 N N . ASN A 1 86 ? -2.244 5.594 9.924 1.00 81.81 86 ASN A N 1
ATOM 669 C CA . ASN A 1 86 ? -1.973 5.703 11.358 1.00 81.81 86 ASN A CA 1
ATOM 670 C C . ASN A 1 86 ? -2.744 6.865 11.995 1.00 81.81 86 ASN A C 1
ATOM 672 O O . ASN A 1 86 ? -3.354 6.705 13.050 1.00 81.81 86 ASN A O 1
ATOM 676 N N . LYS A 1 87 ? -2.781 8.033 11.345 1.00 81.50 87 LYS A N 1
ATOM 677 C CA . LYS A 1 87 ? -3.518 9.200 11.849 1.00 81.50 87 LYS A CA 1
ATOM 678 C C . LYS A 1 87 ? -5.027 8.954 11.919 1.00 81.50 87 LYS A C 1
ATOM 680 O O . LYS A 1 87 ? -5.668 9.432 12.856 1.00 81.50 87 LYS A O 1
ATOM 685 N N . ILE A 1 88 ? -5.600 8.224 10.957 1.00 74.19 88 ILE A N 1
ATOM 686 C CA . ILE A 1 88 ? -7.006 7.790 11.001 1.00 74.19 88 ILE A CA 1
ATOM 687 C C . ILE A 1 88 ? -7.224 6.890 12.218 1.00 74.19 88 ILE A C 1
ATOM 689 O O . ILE A 1 88 ? -8.130 7.156 13.009 1.00 74.19 88 ILE A O 1
ATOM 693 N N . THR A 1 89 ? -6.371 5.879 12.391 1.00 73.50 89 THR A N 1
ATOM 694 C CA . THR A 1 89 ? -6.471 4.900 13.477 1.00 73.50 89 THR A CA 1
ATOM 695 C C . THR A 1 89 ? -6.406 5.571 14.846 1.00 73.50 89 THR A C 1
ATOM 697 O O . THR A 1 89 ? -7.355 5.479 15.623 1.00 73.50 89 THR A O 1
ATOM 700 N N . TYR A 1 90 ? -5.361 6.361 15.110 1.00 77.94 90 TYR A N 1
ATOM 701 C CA . TYR A 1 90 ? -5.185 7.030 16.403 1.00 77.94 90 TYR A CA 1
ATOM 702 C C . TYR A 1 90 ? -6.311 8.008 16.743 1.00 77.94 90 TYR A C 1
ATOM 704 O O . TYR A 1 90 ? -6.761 8.057 17.889 1.00 77.94 90 TYR A O 1
ATOM 712 N N . ASN A 1 91 ? -6.800 8.780 15.769 1.00 76.81 91 ASN A N 1
ATOM 713 C CA . ASN A 1 91 ? -7.891 9.720 16.020 1.00 76.81 91 ASN A CA 1
ATOM 714 C C . ASN A 1 91 ? -9.215 9.009 16.325 1.00 76.81 91 ASN A C 1
ATOM 716 O O . ASN A 1 91 ? -9.980 9.478 17.167 1.00 76.81 91 ASN A O 1
ATOM 720 N N . LEU A 1 92 ? -9.475 7.870 15.683 1.00 70.19 92 LEU A N 1
ATOM 721 C CA . LEU A 1 92 ? -10.658 7.060 15.962 1.00 70.19 92 LEU A CA 1
ATOM 722 C C . LEU A 1 92 ? -10.585 6.366 17.316 1.00 70.19 92 LEU A C 1
ATOM 724 O O . LEU A 1 92 ? -11.571 6.427 18.050 1.00 70.19 92 LEU A O 1
ATOM 728 N N . ILE A 1 93 ? -9.437 5.781 17.677 1.00 70.44 93 ILE A N 1
ATOM 729 C CA . ILE A 1 93 ? -9.226 5.241 19.029 1.00 70.44 93 ILE A CA 1
ATOM 730 C C . ILE A 1 93 ? -9.480 6.344 20.059 1.00 70.44 93 ILE A C 1
ATOM 732 O O . ILE A 1 93 ? -10.217 6.144 21.020 1.00 70.44 93 ILE A O 1
ATOM 736 N N . ARG A 1 94 ? -8.922 7.544 19.846 1.00 74.00 94 ARG A N 1
ATOM 737 C CA . ARG A 1 94 ? -9.100 8.675 20.764 1.00 74.00 94 ARG A CA 1
ATOM 738 C C . ARG A 1 94 ? -10.572 9.059 20.935 1.00 74.00 94 ARG A C 1
ATOM 740 O O . ARG A 1 94 ? -11.020 9.218 22.069 1.00 74.00 94 ARG A O 1
ATOM 747 N N . ASP A 1 95 ? -11.323 9.167 19.837 1.00 74.12 95 ASP A N 1
ATOM 748 C CA . ASP A 1 95 ? -12.762 9.469 19.868 1.00 74.12 95 ASP A CA 1
ATOM 749 C C . ASP A 1 95 ? -13.544 8.374 20.630 1.00 74.12 95 ASP A C 1
ATOM 751 O O . ASP A 1 95 ? -14.440 8.666 21.425 1.00 74.12 95 ASP A O 1
ATOM 755 N N . ILE A 1 96 ? -13.184 7.103 20.433 1.00 69.44 96 ILE A N 1
ATOM 756 C CA . ILE A 1 96 ? -13.818 5.958 21.100 1.00 69.44 96 ILE A CA 1
ATOM 757 C C . ILE A 1 96 ? -13.493 5.927 22.597 1.00 69.44 96 ILE A C 1
ATOM 759 O O . ILE A 1 96 ? -14.391 5.708 23.419 1.00 69.44 96 ILE A O 1
ATOM 763 N N . ARG A 1 97 ? -12.241 6.209 22.967 1.00 72.00 97 ARG A N 1
ATOM 764 C CA . ARG A 1 97 ? -11.798 6.286 24.360 1.00 72.00 97 ARG A CA 1
ATOM 765 C C . ARG A 1 97 ? -12.537 7.385 25.110 1.00 72.00 97 ARG A C 1
ATOM 767 O O . ARG A 1 97 ? -13.045 7.133 26.198 1.00 72.00 97 ARG A O 1
ATOM 774 N N . GLN A 1 98 ? -12.654 8.573 24.518 1.00 77.31 98 GLN A N 1
ATOM 775 C CA . GLN A 1 98 ? -13.316 9.711 25.156 1.00 77.31 98 GLN A CA 1
ATOM 776 C C . GLN A 1 98 ? -14.802 9.437 25.427 1.00 77.31 98 GLN A C 1
ATOM 778 O O . GLN A 1 98 ? -15.292 9.698 26.523 1.00 77.31 98 GLN A O 1
ATOM 783 N N . GLU A 1 99 ? -15.516 8.833 24.477 1.00 71.06 99 GLU A N 1
ATOM 784 C CA . GLU A 1 99 ? -16.912 8.450 24.695 1.00 71.06 99 GLU A CA 1
ATOM 785 C C . GLU A 1 99 ? -17.090 7.331 25.724 1.00 71.06 99 GLU A C 1
ATOM 787 O O . GLU A 1 99 ? -18.059 7.339 26.488 1.00 71.06 99 GLU A O 1
ATOM 792 N N . THR A 1 100 ? -16.187 6.350 25.722 1.00 70.06 100 THR A N 1
ATOM 793 C CA . THR A 1 100 ? -16.214 5.253 26.697 1.00 70.06 100 THR A CA 1
ATOM 794 C C . THR A 1 100 ? -16.014 5.814 28.100 1.00 70.06 100 THR A C 1
ATOM 796 O O . THR A 1 100 ? -16.772 5.476 29.007 1.00 70.06 100 THR A O 1
ATOM 799 N N . PHE A 1 101 ? -15.092 6.767 28.253 1.00 71.06 101 PHE A N 1
ATOM 800 C CA . PHE A 1 101 ? -14.850 7.463 29.513 1.00 71.06 101 PHE A CA 1
ATOM 801 C C . PHE A 1 101 ? -16.067 8.277 29.980 1.00 71.06 101 PHE A C 1
ATOM 803 O O . PHE A 1 101 ? -16.485 8.142 31.129 1.00 71.06 101 PHE A O 1
ATOM 810 N N . CYS A 1 102 ? -16.701 9.053 29.091 1.00 74.88 102 CYS A N 1
ATOM 811 C CA . CYS A 1 102 ? -17.925 9.792 29.427 1.00 74.88 102 CYS A CA 1
ATOM 812 C C . CYS A 1 102 ? -19.076 8.866 29.843 1.00 74.88 102 CYS A C 1
ATOM 814 O O . CYS A 1 102 ? -19.807 9.178 30.779 1.00 74.88 102 CYS A O 1
ATOM 816 N N . LYS A 1 103 ? -19.240 7.711 29.185 1.00 68.75 103 LYS A N 1
ATOM 817 C CA . LYS A 1 103 ? -20.255 6.725 29.585 1.00 68.75 103 LYS A CA 1
ATOM 818 C C . LYS A 1 103 ? -19.970 6.130 30.951 1.00 68.75 103 LYS A C 1
ATOM 820 O O . LYS A 1 103 ? -20.899 6.014 31.736 1.00 68.75 103 LYS A O 1
ATOM 825 N N . ILE A 1 104 ? -18.715 5.791 31.241 1.00 68.12 104 ILE A N 1
ATOM 826 C CA . ILE A 1 104 ? -18.321 5.279 32.559 1.00 68.12 104 ILE A CA 1
ATOM 827 C C . ILE A 1 104 ? -18.638 6.311 33.651 1.00 68.12 104 ILE A C 1
ATOM 829 O O . ILE A 1 104 ? -19.174 5.940 34.689 1.00 68.12 104 ILE A O 1
ATOM 833 N N . GLN A 1 105 ? -18.393 7.602 33.402 1.00 66.62 105 GLN A N 1
ATOM 834 C CA . GLN A 1 105 ? -18.685 8.677 34.361 1.00 66.62 105 GLN A CA 1
ATOM 835 C C . GLN A 1 105 ? -20.183 8.905 34.625 1.00 66.62 105 GLN A C 1
ATOM 837 O O . GLN A 1 105 ? -20.536 9.428 35.677 1.00 66.62 105 GLN A O 1
ATOM 842 N N . MET A 1 106 ? -21.066 8.524 33.698 1.00 67.25 106 MET A N 1
ATOM 843 C CA . MET A 1 106 ? -22.521 8.670 33.844 1.00 67.25 106 MET A CA 1
ATOM 844 C C . MET A 1 106 ? -23.203 7.440 34.464 1.00 67.25 106 MET A C 1
ATOM 846 O O . MET A 1 106 ? -24.419 7.459 34.659 1.00 67.25 106 MET A O 1
ATOM 850 N N . LEU A 1 107 ? -22.466 6.361 34.759 1.00 63.78 107 LEU A N 1
ATOM 851 C CA . LEU A 1 107 ? -23.062 5.178 35.377 1.00 63.78 107 LEU A CA 1
ATOM 852 C C . LEU A 1 107 ? -23.314 5.398 36.882 1.00 63.78 107 LEU A C 1
ATOM 854 O O . LEU A 1 107 ? -22.428 5.872 37.594 1.00 63.78 107 LEU A O 1
ATOM 858 N N . PRO A 1 108 ? -24.495 5.006 37.398 1.00 58.38 108 PRO A N 1
ATOM 859 C CA . PRO A 1 108 ? -24.794 5.100 38.820 1.00 58.38 108 PRO A CA 1
ATOM 860 C C . PRO A 1 108 ? -23.855 4.197 39.631 1.00 58.38 108 PRO A C 1
ATOM 862 O O . PRO A 1 108 ? -23.638 3.033 39.286 1.00 58.38 108 PRO A O 1
ATOM 865 N N . ILE A 1 109 ? -23.350 4.725 40.750 1.00 57.25 109 ILE A N 1
ATOM 866 C CA . ILE A 1 109 ? -22.349 4.092 41.632 1.00 57.25 109 ILE A CA 1
ATOM 867 C C . ILE A 1 109 ? -22.755 2.665 42.062 1.00 57.25 109 ILE A C 1
ATOM 869 O O . ILE A 1 109 ? -21.906 1.788 42.183 1.00 57.25 109 ILE A O 1
ATOM 873 N N . SER A 1 110 ? -24.058 2.381 42.172 1.00 58.09 110 SER A N 1
ATOM 874 C CA . SER A 1 110 ? -24.591 1.047 42.505 1.00 58.09 110 SER A CA 1
ATOM 875 C C . SER A 1 110 ? -24.236 -0.052 41.483 1.00 58.09 110 SER A C 1
ATOM 877 O O . SER A 1 110 ? -24.083 -1.215 41.856 1.00 58.09 110 SER A O 1
ATOM 879 N N . TYR A 1 111 ? -24.053 0.299 40.205 1.00 56.56 111 TYR A N 1
ATOM 880 C CA . TYR A 1 111 ? -23.629 -0.639 39.157 1.00 56.56 111 TYR A CA 1
ATOM 881 C C . TYR A 1 111 ? -22.108 -0.883 39.181 1.00 56.56 111 TYR A C 1
ATOM 883 O O . TYR A 1 111 ? -21.636 -1.938 38.761 1.00 56.56 111 TYR A O 1
ATOM 891 N N . ILE A 1 112 ? -21.348 0.084 39.706 1.00 54.91 112 ILE A N 1
ATOM 892 C CA . ILE A 1 112 ? -19.885 0.049 39.848 1.00 54.91 112 ILE A CA 1
ATOM 893 C C . ILE A 1 112 ? -19.470 -0.762 41.090 1.00 54.91 112 ILE A C 1
ATOM 895 O O . ILE A 1 112 ? -18.436 -1.423 41.068 1.00 54.91 112 ILE A O 1
ATOM 899 N N . ASP A 1 113 ? -20.285 -0.782 42.150 1.00 59.69 113 ASP A N 1
ATOM 900 C CA . ASP A 1 113 ? -19.975 -1.509 43.393 1.00 59.69 113 ASP A CA 1
ATOM 901 C C . ASP A 1 113 ? -20.251 -3.027 43.343 1.00 59.69 113 ASP A C 1
ATOM 903 O O . ASP A 1 113 ? -19.705 -3.773 44.153 1.00 59.69 113 ASP A O 1
ATOM 907 N N . ARG A 1 114 ? -21.054 -3.521 42.386 1.00 58.53 114 ARG A N 1
ATOM 908 C CA . ARG A 1 114 ? -21.382 -4.962 42.245 1.00 58.53 114 ARG A CA 1
ATOM 909 C C . ARG A 1 114 ? -20.323 -5.802 41.523 1.00 58.53 114 ARG A C 1
ATOM 911 O O . ARG A 1 114 ? -20.449 -7.021 41.459 1.00 58.53 114 ARG A O 1
ATOM 918 N N . HIS A 1 115 ? -19.298 -5.171 40.969 1.00 55.75 115 HIS A N 1
ATOM 919 C CA . HIS A 1 115 ? -18.351 -5.784 40.048 1.00 55.75 115 HIS A CA 1
ATOM 920 C C . HIS A 1 115 ? -16.939 -5.249 40.348 1.00 55.75 115 HIS A C 1
ATOM 922 O O . HIS A 1 115 ? -16.781 -4.051 40.543 1.00 55.75 115 HIS A O 1
ATOM 928 N N . SER A 1 116 ? -15.910 -6.103 40.438 1.00 53.12 116 SER A N 1
ATOM 929 C CA . SER A 1 116 ? -14.558 -5.753 40.923 1.00 53.12 116 SER A CA 1
ATOM 930 C C . SER A 1 116 ? -13.839 -4.673 40.082 1.00 53.12 116 SER A C 1
ATOM 932 O O . SER A 1 116 ? -13.075 -4.954 39.164 1.00 53.12 116 SER A O 1
ATOM 934 N N . LYS A 1 117 ? -14.134 -3.415 40.430 1.00 54.78 117 LYS A N 1
ATOM 935 C CA . LYS A 1 117 ? -13.454 -2.097 40.415 1.00 54.78 117 LYS A CA 1
ATOM 936 C C . LYS A 1 117 ? -12.334 -1.739 39.412 1.00 54.78 117 LYS A C 1
ATOM 938 O O . LYS A 1 117 ? -12.117 -0.550 39.217 1.00 54.78 117 LYS A O 1
ATOM 943 N N . GLY A 1 118 ? -11.655 -2.666 38.738 1.00 59.38 118 GLY A N 1
ATOM 944 C CA . GLY A 1 118 ? -10.551 -2.347 37.815 1.00 59.38 118 GLY A CA 1
ATOM 945 C C . GLY A 1 118 ? -10.512 -3.212 36.560 1.00 59.38 118 GLY A C 1
ATOM 946 O O . GLY A 1 118 ? -10.404 -2.684 35.455 1.00 59.38 118 GLY A O 1
ATOM 947 N N . GLU A 1 119 ? -10.680 -4.529 36.700 1.00 61.97 119 GLU A N 1
ATOM 948 C CA . GLU A 1 119 ? -10.601 -5.457 35.566 1.00 61.97 119 GLU A CA 1
ATOM 949 C C . GLU A 1 119 ? -11.725 -5.252 34.559 1.00 61.97 119 GLU A C 1
ATOM 951 O O . GLU A 1 119 ? -11.463 -5.242 33.366 1.00 61.97 119 GLU A O 1
ATOM 956 N N . LEU A 1 120 ? -12.967 -5.051 35.000 1.00 65.38 120 LEU A N 1
ATOM 957 C CA . LEU A 1 120 ? -14.096 -4.917 34.072 1.00 65.38 120 LEU A CA 1
ATOM 958 C C . LEU A 1 120 ? -14.022 -3.640 33.240 1.00 65.38 120 LEU A C 1
ATOM 960 O O . LEU A 1 120 ? -14.295 -3.674 32.045 1.00 65.38 120 LEU A O 1
ATOM 964 N N . ILE A 1 121 ? -13.609 -2.530 33.848 1.00 63.78 121 ILE A N 1
ATOM 965 C CA . ILE A 1 121 ? -13.425 -1.270 33.125 1.00 63.78 121 ILE A CA 1
ATOM 966 C C . ILE A 1 121 ? -12.235 -1.386 32.173 1.00 63.78 121 ILE A C 1
ATOM 968 O O . ILE A 1 121 ? -12.370 -1.046 31.000 1.00 63.78 121 ILE A O 1
ATOM 972 N N . SER A 1 122 ? -11.105 -1.916 32.651 1.00 69.31 122 SER A N 1
ATOM 973 C CA . SER A 1 122 ? -9.914 -2.108 31.821 1.00 69.31 122 SER A CA 1
ATOM 974 C C . SER A 1 122 ? -10.214 -3.038 30.644 1.00 69.31 122 SER A C 1
ATOM 976 O O . SER A 1 122 ? -9.929 -2.697 29.506 1.00 69.31 122 SER A O 1
ATOM 978 N N . LYS A 1 123 ? -10.921 -4.145 30.882 1.00 71.00 123 LYS A N 1
ATOM 979 C CA . LYS A 1 123 ? -11.308 -5.121 29.859 1.00 71.00 123 LYS A CA 1
ATOM 980 C C . LYS A 1 123 ? -12.296 -4.550 28.850 1.00 71.00 123 LYS A C 1
ATOM 982 O O . LYS A 1 123 ? -12.101 -4.733 27.661 1.00 71.00 123 LYS A O 1
ATOM 987 N N . ILE A 1 124 ? -13.295 -3.780 29.286 1.00 69.31 124 ILE A N 1
ATOM 988 C CA . ILE A 1 124 ? -14.210 -3.100 28.359 1.00 69.31 124 ILE A CA 1
ATOM 989 C C . ILE A 1 124 ? -13.454 -2.091 27.489 1.00 69.31 124 ILE A C 1
ATOM 991 O O . ILE A 1 124 ? -13.696 -2.038 26.288 1.00 69.31 124 ILE A O 1
ATOM 995 N N . ILE A 1 125 ? -12.542 -1.300 28.063 1.00 68.88 125 ILE A N 1
ATOM 996 C CA . ILE A 1 125 ? -11.745 -0.330 27.299 1.00 68.88 125 ILE A CA 1
ATOM 997 C C . ILE A 1 125 ? -10.812 -1.059 26.326 1.00 68.88 125 ILE A C 1
ATOM 999 O O . ILE A 1 125 ? -10.776 -0.704 25.153 1.00 68.88 125 ILE A O 1
ATOM 1003 N N . THR A 1 126 ? -10.106 -2.097 26.778 1.00 74.38 126 THR A N 1
ATOM 1004 C CA . THR A 1 126 ? -9.194 -2.890 25.945 1.00 74.38 126 THR A CA 1
ATOM 1005 C C . THR A 1 126 ? -9.928 -3.623 24.828 1.00 74.38 126 THR A C 1
ATOM 1007 O O . THR A 1 126 ? -9.470 -3.580 23.692 1.00 74.38 126 THR A O 1
ATOM 1010 N N . ASP A 1 127 ? -1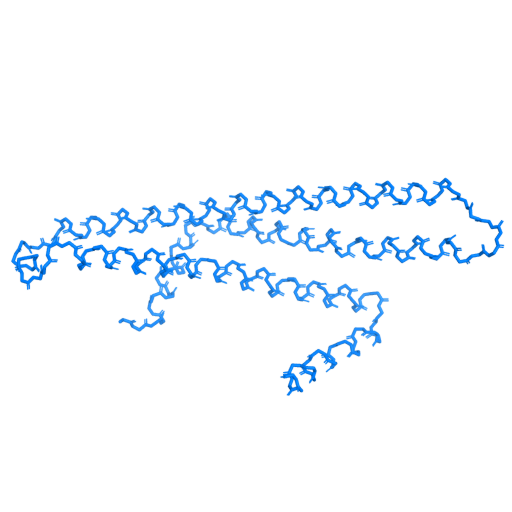1.078 -4.237 25.101 1.00 76.75 127 ASP A N 1
ATOM 1011 C CA . ASP A 1 127 ? -11.879 -4.929 24.087 1.00 76.75 127 ASP A CA 1
ATOM 1012 C C . ASP A 1 127 ? -12.425 -3.935 23.055 1.00 76.75 127 ASP A C 1
ATOM 1014 O O . ASP A 1 127 ? -12.446 -4.211 21.857 1.00 76.75 127 ASP A O 1
ATOM 1018 N N . VAL A 1 128 ? -12.855 -2.752 23.501 1.00 69.81 128 VAL A N 1
ATOM 1019 C CA . VAL A 1 128 ? -13.331 -1.687 22.613 1.00 69.81 128 VAL A CA 1
ATOM 1020 C C . VAL A 1 128 ? -12.192 -1.121 21.760 1.00 69.81 128 VAL A C 1
ATOM 1022 O O . VAL A 1 128 ? -12.407 -0.915 20.565 1.00 69.81 128 VAL A O 1
ATOM 1025 N N . ASP A 1 129 ? -11.000 -0.925 22.328 1.00 69.81 129 ASP A N 1
ATOM 1026 C CA . ASP A 1 129 ? -9.802 -0.486 21.602 1.00 69.81 129 ASP A CA 1
ATOM 1027 C C . ASP A 1 129 ? -9.378 -1.555 20.574 1.00 69.81 129 ASP A C 1
ATOM 1029 O O . ASP A 1 129 ? -9.211 -1.240 19.398 1.00 69.81 129 ASP A O 1
ATOM 1033 N N . GLN A 1 130 ? -9.321 -2.836 20.959 1.00 74.31 130 GLN A N 1
ATOM 1034 C CA . GLN A 1 130 ? -8.988 -3.941 20.048 1.00 74.31 130 GLN A CA 1
ATOM 1035 C C . GLN A 1 130 ? -10.009 -4.109 18.920 1.00 74.31 130 GLN A C 1
ATOM 1037 O O . GLN A 1 130 ? -9.636 -4.332 17.767 1.00 74.31 130 GLN A O 1
ATOM 1042 N N . LEU A 1 131 ? -11.303 -3.985 19.222 1.00 73.56 131 LEU A N 1
ATOM 1043 C CA . LEU A 1 131 ? -12.349 -4.029 18.203 1.00 73.56 131 LEU A CA 1
ATOM 1044 C C . LEU A 1 131 ? -12.271 -2.823 17.267 1.00 73.56 131 LEU A C 1
ATOM 1046 O O . LEU A 1 131 ? -12.476 -2.981 16.066 1.00 73.56 131 LEU A O 1
ATOM 1050 N N . ALA A 1 132 ? -11.990 -1.629 17.791 1.00 67.44 132 ALA A N 1
ATOM 1051 C CA . ALA A 1 132 ? -11.822 -0.433 16.980 1.00 67.44 132 ALA A CA 1
ATOM 1052 C C . ALA A 1 132 ? -10.632 -0.570 16.027 1.00 67.44 132 ALA A C 1
ATOM 1054 O O . ALA A 1 132 ? -10.804 -0.362 14.825 1.00 67.44 132 ALA A O 1
ATOM 1055 N N . ASP A 1 133 ? -9.474 -0.980 16.547 1.00 73.00 133 ASP A N 1
ATOM 1056 C CA . ASP A 1 133 ? -8.247 -1.167 15.776 1.00 73.00 133 ASP A CA 1
ATOM 1057 C C . ASP A 1 133 ? -8.382 -2.266 14.735 1.00 73.00 133 ASP A C 1
ATOM 1059 O O . ASP A 1 133 ? -8.095 -2.041 13.558 1.00 73.00 133 ASP A O 1
ATOM 1063 N N . GLY A 1 134 ? -8.891 -3.435 15.128 1.00 75.56 134 GLY A N 1
ATOM 1064 C CA . GLY A 1 134 ? -9.080 -4.553 14.211 1.00 75.56 134 GLY A CA 1
ATOM 1065 C C . GLY A 1 134 ? -10.042 -4.210 13.077 1.00 75.56 134 GLY A C 1
ATOM 1066 O O . GLY A 1 134 ? -9.794 -4.544 11.919 1.00 75.56 134 GLY A O 1
ATOM 1067 N N . LEU A 1 135 ? -11.122 -3.486 13.373 1.00 70.56 135 LEU A N 1
ATOM 1068 C CA . LEU A 1 135 ? -12.124 -3.133 12.371 1.00 70.56 135 LEU A CA 1
ATOM 1069 C C . LEU A 1 135 ? -11.633 -2.015 11.444 1.00 70.56 135 LEU A C 1
ATOM 1071 O O . LEU A 1 135 ? -11.951 -2.034 10.259 1.00 70.56 135 LEU A O 1
ATOM 1075 N N . LEU A 1 136 ? -10.806 -1.092 11.938 1.00 69.00 136 LEU A N 1
ATOM 1076 C CA . LEU A 1 136 ? -10.128 -0.071 11.136 1.00 69.00 136 LEU A CA 1
ATOM 1077 C C . LEU A 1 136 ? -9.042 -0.633 10.225 1.00 69.00 136 LEU A C 1
ATOM 1079 O O . LEU A 1 136 ? -9.055 -0.370 9.018 1.00 69.00 136 LEU A O 1
ATOM 1083 N N . MET A 1 137 ? -8.111 -1.399 10.797 1.00 72.69 137 MET A N 1
ATOM 1084 C CA . MET A 1 137 ? -7.046 -2.057 10.046 1.00 72.69 137 MET A CA 1
ATOM 1085 C C . MET A 1 137 ? -7.646 -3.026 9.035 1.00 72.69 137 MET A C 1
ATOM 1087 O O . MET A 1 137 ? -7.246 -3.014 7.872 1.00 72.69 137 MET A O 1
ATOM 1091 N N . GLY A 1 138 ? -8.654 -3.798 9.447 1.00 77.50 138 GLY A N 1
ATOM 1092 C CA . GLY A 1 138 ? -9.389 -4.710 8.583 1.00 77.50 138 GLY A CA 1
ATOM 1093 C C . GLY A 1 138 ? -10.078 -3.977 7.438 1.00 77.50 138 GLY A C 1
ATOM 1094 O O . GLY A 1 138 ? -9.880 -4.342 6.287 1.00 77.50 138 GLY A O 1
ATOM 1095 N N . PHE A 1 139 ? -10.818 -2.900 7.712 1.00 70.81 139 PHE A N 1
ATOM 1096 C CA . PHE A 1 139 ? -11.507 -2.132 6.670 1.00 70.81 139 PHE A CA 1
ATOM 1097 C C . PHE A 1 139 ? -10.531 -1.504 5.663 1.00 70.81 139 PHE A C 1
ATOM 1099 O O . PHE A 1 139 ? -10.743 -1.587 4.453 1.00 70.81 139 PHE A O 1
ATOM 1106 N N . THR A 1 140 ? -9.434 -0.923 6.151 1.00 71.56 140 THR A N 1
ATOM 1107 C CA . THR A 1 140 ? -8.419 -0.268 5.310 1.00 71.56 140 THR A CA 1
ATOM 1108 C C . THR A 1 140 ? -7.629 -1.281 4.477 1.00 71.56 140 THR A C 1
ATOM 1110 O O . THR A 1 140 ? -7.410 -1.063 3.283 1.00 71.56 140 THR A O 1
ATOM 1113 N N . SER A 1 141 ? -7.247 -2.410 5.082 1.00 77.56 141 SER A N 1
ATOM 1114 C CA . SER A 1 141 ? -6.496 -3.481 4.414 1.00 77.56 141 SER A CA 1
ATOM 1115 C C . SER A 1 141 ? -7.365 -4.249 3.429 1.00 77.56 141 SER A C 1
ATOM 1117 O O . SER A 1 141 ? -6.905 -4.567 2.341 1.00 77.56 141 SER A O 1
ATOM 1119 N N . PHE A 1 142 ? -8.633 -4.499 3.763 1.00 80.94 142 PHE A N 1
ATOM 1120 C CA . PHE A 1 142 ? -9.585 -5.153 2.869 1.00 80.94 142 PHE A CA 1
ATOM 1121 C C . PHE A 1 142 ? -9.814 -4.320 1.609 1.00 80.94 142 PHE A C 1
ATOM 1123 O O . PHE A 1 142 ? -9.705 -4.835 0.498 1.00 80.94 142 PHE A O 1
ATOM 1130 N N . PHE A 1 143 ? -10.063 -3.016 1.770 1.00 75.56 143 PHE A N 1
ATOM 1131 C CA . PHE A 1 143 ? -10.269 -2.135 0.627 1.00 75.56 143 PHE A CA 1
ATOM 1132 C C . PHE A 1 143 ? -8.995 -1.988 -0.214 1.00 75.56 143 PHE A C 1
ATOM 1134 O O . PHE A 1 143 ? -9.047 -2.141 -1.432 1.00 75.56 143 PHE A O 1
ATOM 1141 N N . SER A 1 144 ? -7.844 -1.757 0.427 1.00 76.94 144 SER A N 1
ATOM 1142 C CA . SER A 1 144 ? -6.554 -1.693 -0.275 1.00 76.94 144 SER A CA 1
ATOM 1143 C C . SER A 1 144 ? -6.229 -3.004 -0.991 1.00 76.94 144 SER A C 1
ATOM 1145 O O . SER A 1 144 ? -5.797 -2.973 -2.134 1.00 76.94 144 SER A O 1
ATOM 1147 N N . GLY A 1 145 ? -6.489 -4.153 -0.364 1.00 83.19 145 GLY A N 1
ATOM 1148 C CA . GLY A 1 145 ? -6.252 -5.476 -0.937 1.00 83.19 145 GLY A CA 1
ATOM 1149 C C . GLY A 1 145 ? -7.112 -5.749 -2.168 1.00 83.19 145 GLY A C 1
ATOM 1150 O O . GLY A 1 145 ? -6.579 -6.139 -3.203 1.00 83.19 145 GLY A O 1
ATOM 1151 N N . ILE A 1 146 ? -8.419 -5.471 -2.094 1.00 86.06 146 ILE A N 1
ATOM 1152 C CA . ILE A 1 146 ? -9.315 -5.551 -3.260 1.00 86.06 146 ILE A CA 1
ATOM 1153 C C . ILE A 1 146 ? -8.797 -4.665 -4.388 1.00 86.06 146 ILE A C 1
ATOM 1155 O O . ILE A 1 146 ? -8.751 -5.097 -5.538 1.00 86.06 146 ILE A O 1
ATOM 1159 N N . MET A 1 147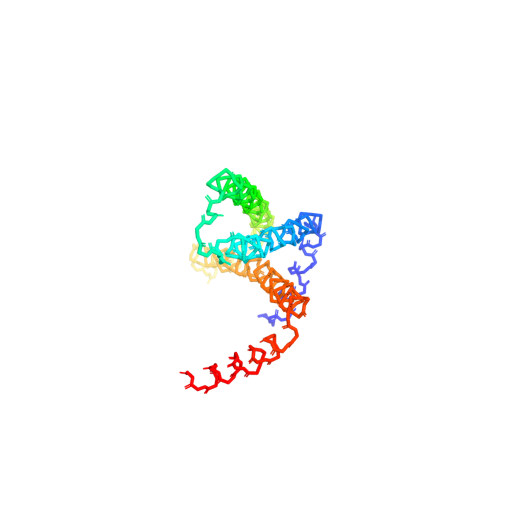 ? -8.388 -3.440 -4.058 1.00 82.06 147 MET A N 1
ATOM 1160 C CA . MET A 1 147 ? -7.906 -2.494 -5.052 1.00 82.06 147 MET A CA 1
ATOM 1161 C C . MET A 1 147 ? -6.624 -3.005 -5.714 1.00 82.06 147 MET A C 1
ATOM 1163 O O . MET A 1 147 ? -6.567 -3.089 -6.936 1.00 82.06 147 MET A O 1
ATOM 1167 N N . THR A 1 148 ? -5.651 -3.472 -4.931 1.00 84.44 148 THR A N 1
ATOM 1168 C CA . THR A 1 148 ? -4.425 -4.099 -5.441 1.00 84.44 148 THR A CA 1
ATOM 1169 C C . THR A 1 148 ? -4.724 -5.266 -6.377 1.00 84.44 148 THR A C 1
ATOM 1171 O O . THR A 1 148 ? -4.149 -5.324 -7.461 1.00 84.44 148 THR A O 1
ATOM 1174 N N . ILE A 1 149 ? -5.639 -6.168 -6.006 1.00 87.69 149 ILE A N 1
ATOM 1175 C CA . ILE A 1 149 ? -6.019 -7.315 -6.846 1.00 87.69 149 ILE A CA 1
ATOM 1176 C C . ILE A 1 149 ? -6.628 -6.834 -8.168 1.00 87.69 149 ILE A C 1
ATOM 1178 O O . ILE A 1 149 ? -6.184 -7.257 -9.234 1.00 87.69 149 ILE A O 1
ATOM 1182 N N . LEU A 1 150 ? -7.606 -5.925 -8.114 1.00 88.50 150 LEU A N 1
ATOM 1183 C CA . LEU A 1 150 ? -8.271 -5.398 -9.307 1.00 88.50 150 LEU A CA 1
ATOM 1184 C C . LEU A 1 150 ? -7.289 -4.689 -10.244 1.00 88.50 150 LEU A C 1
ATOM 1186 O O . LEU A 1 150 ? -7.255 -4.992 -11.433 1.00 88.50 150 LEU A O 1
ATOM 1190 N N . LEU A 1 151 ? -6.464 -3.782 -9.718 1.00 86.25 151 LEU A N 1
ATOM 1191 C CA . LEU A 1 151 ? -5.461 -3.062 -10.503 1.00 86.25 151 LEU A CA 1
ATOM 1192 C C . LEU A 1 151 ? -4.430 -4.007 -11.116 1.00 86.25 151 LEU A C 1
ATOM 1194 O O . LEU A 1 151 ? -4.117 -3.873 -12.296 1.00 86.25 151 LEU A O 1
ATOM 1198 N N . THR A 1 152 ? -3.940 -4.979 -10.349 1.00 86.00 152 THR A N 1
ATOM 1199 C CA . THR A 1 152 ? -2.966 -5.959 -10.846 1.00 86.00 152 THR A CA 1
ATOM 1200 C C . THR A 1 152 ? -3.557 -6.788 -11.983 1.00 86.00 152 THR A C 1
ATOM 1202 O O . THR A 1 152 ? -2.915 -6.942 -13.019 1.00 86.00 152 THR A O 1
ATOM 1205 N N . LEU A 1 153 ? -4.798 -7.267 -11.838 1.00 87.50 153 LEU A N 1
ATOM 1206 C CA . LEU A 1 153 ? -5.491 -8.011 -12.892 1.00 87.50 153 LEU A CA 1
ATOM 1207 C C . LEU A 1 153 ? -5.701 -7.162 -14.148 1.00 87.50 153 LEU A C 1
ATOM 1209 O O . LEU A 1 153 ? -5.418 -7.631 -15.248 1.00 87.50 153 LEU A O 1
ATOM 1213 N N . VAL A 1 154 ? -6.141 -5.909 -13.997 1.00 87.06 154 VAL A N 1
ATOM 1214 C CA . VAL A 1 154 ? -6.293 -4.981 -15.128 1.00 87.06 154 VAL A CA 1
ATOM 1215 C C . VAL A 1 154 ? -4.956 -4.788 -15.845 1.00 87.06 154 VAL A C 1
ATOM 1217 O O . VAL A 1 154 ? -4.897 -4.938 -17.062 1.00 87.06 154 VAL A O 1
ATOM 1220 N N . PHE A 1 155 ? -3.869 -4.534 -15.114 1.00 83.38 155 PHE A N 1
ATOM 1221 C CA . PHE A 1 155 ? -2.532 -4.396 -15.699 1.00 83.38 155 PHE A CA 1
ATOM 1222 C C . PHE A 1 155 ? -2.062 -5.667 -16.412 1.00 83.38 155 PHE A C 1
ATOM 1224 O O . PHE A 1 155 ? -1.531 -5.582 -17.518 1.00 83.38 155 PHE A O 1
ATOM 1231 N N . MET A 1 156 ? -2.288 -6.846 -15.827 1.00 83.62 156 MET A N 1
ATOM 1232 C CA . MET A 1 156 ? -1.947 -8.119 -16.465 1.00 83.62 156 MET A CA 1
ATOM 1233 C C . MET A 1 156 ? -2.704 -8.318 -17.781 1.00 83.62 156 MET A C 1
ATOM 1235 O O . MET A 1 156 ? -2.097 -8.710 -18.777 1.00 83.62 156 MET A O 1
ATOM 1239 N N . VAL A 1 157 ? -4.007 -8.018 -17.807 1.00 86.12 157 VAL A N 1
ATOM 1240 C CA . VAL A 1 157 ? -4.829 -8.130 -19.022 1.00 86.12 157 VAL A CA 1
ATOM 1241 C C . VAL A 1 157 ? -4.366 -7.142 -20.096 1.00 86.12 157 VAL A C 1
ATOM 1243 O O . VAL A 1 157 ? -4.313 -7.517 -21.267 1.00 86.12 157 VAL A O 1
ATOM 1246 N N . LEU A 1 158 ? -3.987 -5.917 -19.706 1.00 84.81 158 LEU A N 1
ATOM 1247 C CA . LEU A 1 158 ? -3.467 -4.893 -20.620 1.00 84.81 158 LEU A CA 1
ATOM 1248 C C . LEU A 1 158 ? -2.123 -5.278 -21.252 1.00 84.81 158 LEU A C 1
ATOM 1250 O O . LEU A 1 158 ? -1.895 -4.953 -22.413 1.00 84.81 158 LEU A O 1
ATOM 1254 N N . ILE A 1 159 ? -1.238 -5.955 -20.511 1.00 79.81 159 ILE A N 1
ATOM 1255 C CA . ILE A 1 159 ? 0.048 -6.431 -21.043 1.00 79.81 159 ILE A CA 1
ATOM 1256 C C . ILE A 1 159 ? -0.174 -7.646 -21.949 1.00 79.81 159 ILE A C 1
ATOM 1258 O O . ILE A 1 159 ? 0.245 -7.648 -23.105 1.00 79.81 159 ILE A O 1
ATOM 1262 N N . ASN A 1 160 ? -0.814 -8.700 -21.432 1.00 84.06 160 ASN A N 1
ATOM 1263 C CA . ASN A 1 160 ? -1.110 -9.901 -22.204 1.00 84.06 160 ASN A CA 1
ATOM 1264 C C . ASN A 1 160 ? -2.292 -10.672 -21.608 1.00 84.06 160 ASN A C 1
ATOM 1266 O O . ASN A 1 160 ? -2.165 -11.388 -20.610 1.00 84.06 160 ASN A O 1
ATOM 1270 N N . TRP A 1 161 ? -3.434 -10.603 -22.291 1.00 88.50 161 TRP A N 1
ATOM 1271 C CA . TRP A 1 161 ? -4.664 -11.259 -21.850 1.00 88.50 161 TRP A CA 1
ATOM 1272 C C . TRP A 1 161 ? -4.537 -12.787 -21.690 1.00 88.50 161 TRP A C 1
ATOM 1274 O O . TRP A 1 161 ? -5.202 -13.361 -20.829 1.00 88.50 161 TRP A O 1
ATOM 1284 N N . LYS A 1 162 ? -3.660 -13.454 -22.465 1.00 89.00 162 LYS A N 1
ATOM 1285 C CA . LYS A 1 162 ? -3.454 -14.911 -22.371 1.00 89.00 162 LYS A CA 1
ATOM 1286 C C . LYS A 1 162 ? -2.767 -15.285 -21.060 1.00 89.00 162 LYS A C 1
ATOM 1288 O O . LYS A 1 162 ? -3.202 -16.214 -20.387 1.00 89.00 162 LYS A O 1
ATOM 1293 N N . VAL A 1 163 ? -1.720 -14.544 -20.689 1.00 83.94 163 VAL A N 1
ATOM 1294 C CA . VAL A 1 163 ? -0.995 -14.756 -19.425 1.00 83.94 163 VAL A CA 1
ATOM 1295 C C . VAL A 1 163 ? -1.914 -14.459 -18.242 1.00 83.94 163 VAL A C 1
ATOM 1297 O O . VAL A 1 163 ? -1.978 -15.252 -17.307 1.00 83.94 163 VAL A O 1
ATOM 1300 N N . ALA A 1 164 ? -2.690 -13.374 -18.315 1.00 87.19 164 ALA A N 1
ATOM 1301 C CA . ALA A 1 164 ? -3.655 -13.025 -17.278 1.00 87.19 164 ALA A CA 1
ATOM 1302 C C . ALA A 1 164 ? -4.682 -14.144 -17.034 1.00 87.19 164 ALA A C 1
ATOM 1304 O O . ALA A 1 164 ? -4.923 -14.517 -15.889 1.00 87.19 164 ALA A O 1
ATOM 1305 N N . LEU A 1 165 ? -5.251 -14.723 -18.099 1.00 89.81 165 LEU A N 1
ATOM 1306 C CA . LEU A 1 165 ? -6.251 -15.788 -17.988 1.00 89.81 165 LEU A CA 1
ATOM 1307 C C . LEU A 1 165 ? -5.676 -17.054 -17.340 1.00 89.81 165 LEU A C 1
ATOM 1309 O O . LEU A 1 165 ? -6.318 -17.653 -16.479 1.00 89.81 165 LEU A O 1
ATOM 1313 N N . VAL A 1 166 ? -4.440 -17.414 -17.690 1.00 90.06 166 VAL A N 1
ATOM 1314 C CA . VAL A 1 166 ? -3.720 -18.534 -17.069 1.00 90.06 166 VAL A CA 1
ATOM 1315 C C . VAL A 1 166 ? -3.521 -18.295 -15.567 1.00 90.06 166 VAL A C 1
ATOM 1317 O O . VAL A 1 166 ? -3.823 -19.177 -14.766 1.00 90.06 166 VAL A O 1
ATOM 1320 N N . VAL A 1 167 ? -3.092 -17.094 -15.164 1.00 87.19 167 VAL A N 1
ATOM 1321 C CA . VAL A 1 167 ? -2.904 -16.736 -13.745 1.00 87.19 167 VAL A CA 1
ATOM 1322 C C . VAL A 1 167 ? -4.230 -16.740 -12.977 1.00 87.19 167 VAL A C 1
ATOM 1324 O O . VAL A 1 167 ? -4.287 -17.268 -11.865 1.00 87.19 167 VAL A O 1
ATOM 1327 N N . ILE A 1 168 ? -5.306 -16.205 -13.566 1.00 88.12 168 ILE A N 1
ATOM 1328 C CA . ILE A 1 168 ? -6.645 -16.166 -12.951 1.00 88.12 168 ILE A CA 1
ATOM 1329 C C . ILE A 1 168 ? -7.163 -17.574 -12.650 1.00 88.12 168 ILE A C 1
ATOM 1331 O O . ILE A 1 168 ? -7.823 -17.766 -11.634 1.00 88.12 168 ILE A O 1
ATOM 1335 N N . VAL A 1 169 ? -6.865 -18.554 -13.506 1.00 89.88 169 VAL A N 1
ATOM 1336 C CA . VAL A 1 169 ? -7.286 -19.948 -13.311 1.00 89.88 169 VAL A CA 1
ATOM 1337 C C . VAL A 1 169 ? -6.363 -20.686 -12.337 1.00 89.88 169 VAL A C 1
ATOM 1339 O O . VAL A 1 169 ? -6.845 -21.414 -11.472 1.00 89.88 169 VAL A O 1
ATOM 1342 N N . LEU A 1 170 ? -5.045 -20.482 -12.428 1.00 89.44 170 LEU A N 1
ATOM 1343 C CA . LEU A 1 170 ? -4.066 -21.153 -11.562 1.00 89.44 170 LEU A CA 1
ATOM 1344 C C . LEU A 1 170 ? -4.142 -20.705 -10.099 1.00 89.44 170 LEU A C 1
ATOM 1346 O O . LEU A 1 170 ? -3.982 -21.531 -9.206 1.00 89.44 170 LEU A O 1
ATOM 1350 N N . THR A 1 171 ? -4.397 -19.420 -9.841 1.00 89.00 171 THR A N 1
ATOM 1351 C CA . THR A 1 171 ? -4.430 -18.863 -8.476 1.00 89.00 171 THR A CA 1
ATOM 1352 C C . THR A 1 171 ? -5.458 -19.559 -7.563 1.00 89.00 171 THR A C 1
ATOM 1354 O O . THR A 1 171 ? -5.058 -20.049 -6.507 1.00 89.00 171 THR A O 1
ATOM 1357 N N . PRO A 1 172 ? -6.755 -19.677 -7.921 1.00 86.88 172 PRO A N 1
ATOM 1358 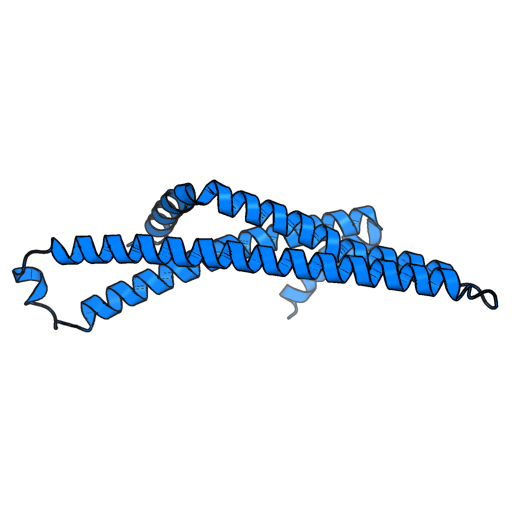C CA . PRO A 1 172 ? -7.725 -20.398 -7.099 1.00 86.88 172 PRO A CA 1
ATOM 1359 C C . PRO A 1 172 ? -7.427 -21.897 -7.042 1.00 86.88 172 PRO A C 1
ATOM 1361 O O . PRO A 1 172 ? -7.607 -22.501 -5.990 1.00 86.88 172 PRO A O 1
ATOM 1364 N N . LEU A 1 173 ? -6.925 -22.491 -8.131 1.00 91.19 173 LEU A N 1
ATOM 1365 C CA . LEU A 1 173 ? -6.549 -23.904 -8.148 1.00 91.19 173 LEU A CA 1
ATOM 1366 C C . LEU A 1 173 ? -5.462 -24.194 -7.102 1.00 91.19 173 LEU A C 1
ATOM 1368 O O . LEU A 1 173 ? -5.579 -25.144 -6.339 1.00 91.19 173 LEU A O 1
ATOM 1372 N N . SER A 1 174 ? -4.447 -23.331 -7.015 1.00 89.94 174 SER A N 1
ATOM 1373 C CA . SER A 1 174 ? -3.373 -23.452 -6.029 1.00 89.94 174 SER A CA 1
ATOM 1374 C C . SER A 1 174 ? -3.877 -23.336 -4.592 1.00 89.94 174 SER A C 1
ATOM 1376 O O . SER A 1 174 ? -3.355 -24.033 -3.734 1.00 89.94 174 SER A O 1
ATOM 1378 N N . ILE A 1 175 ? -4.867 -22.478 -4.322 1.00 91.69 175 ILE A N 1
ATOM 1379 C CA . ILE A 1 175 ? -5.453 -22.319 -2.979 1.00 91.69 175 ILE A CA 1
ATOM 1380 C C . ILE A 1 175 ? -6.285 -23.545 -2.588 1.00 91.69 175 ILE A C 1
ATOM 1382 O O . ILE A 1 175 ? -6.357 -23.877 -1.416 1.00 91.69 175 ILE A O 1
ATOM 1386 N N . VAL A 1 176 ? -6.932 -24.205 -3.552 1.00 92.88 176 VAL A N 1
ATOM 1387 C CA . VAL A 1 176 ? -7.721 -25.423 -3.298 1.00 92.88 176 VAL A CA 1
ATOM 1388 C C . VAL A 1 176 ? -6.823 -26.645 -3.074 1.00 92.88 176 VAL A C 1
ATOM 1390 O O . VAL A 1 176 ? -7.224 -27.571 -2.375 1.00 92.88 176 VAL A O 1
ATOM 1393 N N . ILE A 1 177 ? -5.639 -26.668 -3.693 1.00 91.81 177 ILE A N 1
ATOM 1394 C CA . ILE A 1 177 ? -4.679 -27.777 -3.586 1.00 91.81 177 ILE A CA 1
ATOM 1395 C C . ILE A 1 177 ? -3.779 -27.650 -2.341 1.00 91.81 177 ILE A C 1
ATOM 1397 O O . ILE A 1 177 ? -3.349 -28.678 -1.818 1.00 91.81 177 ILE A O 1
ATOM 1401 N N . ALA A 1 178 ? -3.465 -26.423 -1.908 1.00 71.62 178 ALA A N 1
ATOM 1402 C CA . ALA A 1 178 ? -2.643 -26.133 -0.726 1.00 71.62 178 ALA A CA 1
ATOM 1403 C C . ALA A 1 178 ? -3.415 -26.322 0.588 1.00 71.62 178 ALA A C 1
ATOM 1405 O O . ALA A 1 178 ? -2.785 -26.815 1.551 1.00 71.62 178 ALA A O 1
#

pLDDT: mean 75.02, std 10.9, range [43.09, 92.88]

Foldseek 3Di:
DDPVVVLVVLVVVCVVVVVLLVVLLVLLLVLLVLVLVLVVLVVVLVVQVPDPPDPPVVVNVVSVVVSVVSVVVSVVSVVVSVVSLVVSLVVQLVVQLVVLVVVVVPDDVVVCVVDPNPCVSVVVSVVSSCSSNCSSCVVSCVSSVVSSVVVVLVSCCVVPVVVSVVCVVVVVVVVVVD